Protein AF-A0A0J8GRP6-F1 (afdb_monomer_lite)

InterPro domains:
  IPR014469 Protein of unknown function DUF2271 [PF10029] (25-155)
  IPR014469 Protein of unknown function DUF2271 [PIRSF014995] (8-161)

Foldseek 3Di:
DDDDDDDDDDDDPDDDDFDLFWKKKKKKWFFADDPDPPDFFKWKWKFKAAPVRAGFATQATADPDLVCVVQLVVVCVHPVPDPQDPVVRYDYGDDGDMDMGMDTQAGHVRHHDGWAKMWIKMWIDGDVDDIDIDTDIDTAQDWDWDWDATDHRIGIMIMTIDGPDD

Radius of gyration: 21.48 Å; chains: 1; bounding box: 70×32×69 Å

Sequence (166 aa):
MFYRMAIIFTLILIAPIQSMAATQVNLSVTIPALNVNPYHRPYVAIWLENQDRQYITTIALWADDMEWYKDLRQWWRKAGRTTQSFDAVTGATKKPGSYDVKWIAADSKGNAIPAGSYNLKIEASREEGGREYLKIPIQIAKNGRFSLQGKHELGQIIINTLNQEQ

Structure (mmCIF, N/CA/C/O backbone):
data_AF-A0A0J8GRP6-F1
#
_entry.id   AF-A0A0J8GRP6-F1
#
loop_
_atom_site.group_PDB
_atom_site.id
_atom_site.type_symbol
_atom_site.label_atom_id
_atom_site.label_alt_id
_atom_site.label_comp_id
_atom_site.label_asym_id
_atom_site.label_entity_id
_atom_site.label_seq_id
_atom_site.pdbx_PDB_ins_code
_atom_site.Cartn_x
_atom_site.Cartn_y
_atom_site.Cartn_z
_atom_site.occupancy
_atom_site.B_iso_or_equiv
_atom_site.auth_seq_id
_atom_site.auth_comp_id
_atom_site.auth_asym_id
_atom_site.auth_atom_id
_atom_site.pdbx_PDB_model_num
ATOM 1 N N . MET A 1 1 ? -57.564 12.109 48.370 1.00 43.38 1 MET A N 1
ATOM 2 C CA . MET A 1 1 ? -56.792 12.920 47.405 1.00 43.38 1 MET A CA 1
ATOM 3 C C . MET A 1 1 ? -55.383 12.338 47.372 1.00 43.38 1 MET A C 1
ATOM 5 O O . MET A 1 1 ? -54.586 12.661 48.236 1.00 43.38 1 MET A O 1
ATOM 9 N N . PHE A 1 2 ? -55.126 11.361 46.496 1.00 45.81 2 PHE A N 1
ATOM 10 C CA . PHE A 1 2 ? -53.865 10.603 46.474 1.00 45.81 2 PHE A CA 1
ATOM 11 C C . PHE A 1 2 ? -53.124 10.883 45.165 1.00 45.81 2 PHE A C 1
ATOM 13 O O . PHE A 1 2 ? -53.610 10.537 44.090 1.00 45.81 2 PHE A O 1
ATOM 20 N N . TYR A 1 3 ? -51.968 11.541 45.266 1.00 49.03 3 TYR A N 1
ATOM 21 C CA . TYR A 1 3 ? -51.074 11.811 44.143 1.00 49.03 3 TYR A CA 1
ATOM 22 C C . TYR A 1 3 ? -50.373 10.516 43.715 1.00 49.03 3 TYR A C 1
ATOM 24 O O . TYR A 1 3 ? -49.721 9.855 44.521 1.00 49.03 3 TYR A O 1
ATOM 32 N N . ARG A 1 4 ? -50.504 10.149 42.436 1.00 52.84 4 ARG A N 1
ATOM 33 C CA . ARG A 1 4 ? -49.723 9.073 41.813 1.00 52.84 4 ARG A CA 1
ATOM 34 C C . ARG A 1 4 ? -48.413 9.660 41.297 1.00 52.84 4 ARG A C 1
ATOM 36 O O . ARG A 1 4 ? -48.409 10.408 40.326 1.00 52.84 4 ARG A O 1
ATOM 43 N N . MET A 1 5 ? -47.317 9.332 41.970 1.00 49.34 5 MET A N 1
ATOM 44 C CA . MET A 1 5 ? -45.963 9.723 41.588 1.00 49.34 5 MET A CA 1
ATOM 45 C C . MET A 1 5 ? -45.453 8.734 40.531 1.00 49.34 5 MET A C 1
ATOM 47 O O . MET A 1 5 ? -45.225 7.564 40.830 1.00 49.34 5 MET A O 1
ATOM 51 N N . ALA A 1 6 ? -45.350 9.173 39.276 1.00 52.47 6 ALA A N 1
ATOM 52 C CA . ALA A 1 6 ? -44.790 8.372 38.192 1.00 52.47 6 ALA A CA 1
ATOM 53 C C . ALA A 1 6 ? -43.260 8.498 38.213 1.00 52.47 6 ALA A C 1
ATOM 55 O O . ALA A 1 6 ? -42.714 9.568 37.947 1.00 52.47 6 ALA A O 1
ATOM 56 N N . ILE A 1 7 ? -42.570 7.411 38.558 1.00 58.97 7 ILE A N 1
ATOM 57 C CA . ILE A 1 7 ? -41.109 7.319 38.499 1.00 58.97 7 ILE A CA 1
ATOM 58 C C . ILE A 1 7 ? -40.727 7.001 37.050 1.00 58.97 7 ILE A C 1
ATOM 60 O O . ILE A 1 7 ? -41.015 5.914 36.551 1.00 58.97 7 ILE A O 1
ATOM 64 N N . ILE A 1 8 ? -40.098 7.957 36.366 1.00 61.84 8 ILE A N 1
ATOM 65 C CA . ILE A 1 8 ? -39.524 7.759 35.031 1.00 61.84 8 ILE A CA 1
ATOM 66 C C . ILE A 1 8 ? -38.141 7.129 35.218 1.00 61.84 8 ILE A C 1
ATOM 68 O O . ILE A 1 8 ? -37.219 7.769 35.718 1.00 61.84 8 ILE A O 1
ATOM 72 N N . PHE A 1 9 ? -38.010 5.857 34.844 1.00 57.69 9 PHE A N 1
ATOM 73 C CA . PHE A 1 9 ? -36.734 5.146 34.812 1.00 57.69 9 PHE A CA 1
ATOM 74 C C . PHE A 1 9 ? -36.027 5.471 33.490 1.00 57.69 9 PHE A C 1
ATOM 76 O O . PHE A 1 9 ? -36.338 4.902 32.444 1.00 57.69 9 PHE A O 1
ATOM 83 N N . THR A 1 10 ? -35.097 6.424 33.516 1.00 65.81 10 THR A N 1
ATOM 84 C CA . THR A 1 10 ? -34.259 6.743 32.355 1.00 65.81 10 THR A CA 1
ATOM 85 C C . THR A 1 10 ? -33.197 5.655 32.198 1.00 65.81 10 THR A C 1
ATOM 87 O O . THR A 1 10 ? -32.256 5.570 32.986 1.00 65.81 10 THR A O 1
ATOM 90 N N . LEU A 1 11 ? -33.364 4.793 31.195 1.00 69.56 11 LEU A N 1
ATOM 91 C CA . LEU A 1 11 ? -32.412 3.738 30.855 1.00 69.56 11 LEU A CA 1
ATOM 92 C C . LEU A 1 11 ? -31.175 4.365 30.186 1.00 69.56 11 LEU A C 1
ATOM 94 O O . LEU A 1 11 ? -31.223 4.761 29.022 1.00 69.56 11 LEU A O 1
ATOM 98 N N . ILE A 1 12 ? -30.067 4.479 30.919 1.00 68.56 12 ILE A N 1
ATOM 99 C CA . ILE A 1 12 ? -28.777 4.904 30.363 1.00 68.56 12 ILE A CA 1
ATOM 100 C C . ILE A 1 12 ? -28.151 3.693 29.657 1.00 68.56 12 ILE A C 1
ATOM 102 O O . ILE A 1 12 ? -27.675 2.762 30.305 1.00 68.56 12 ILE A O 1
ATOM 106 N N . LEU A 1 13 ? -28.162 3.694 28.322 1.00 68.75 13 LEU A N 1
ATOM 107 C CA . LEU A 1 13 ? -27.400 2.749 27.502 1.00 68.75 13 LEU A CA 1
ATOM 108 C C . LEU A 1 13 ? -25.906 3.077 27.620 1.00 68.75 13 LEU A C 1
ATOM 110 O O . LEU A 1 13 ? -25.405 3.997 26.977 1.00 68.75 13 LEU A O 1
ATOM 114 N N . ILE A 1 14 ? -25.191 2.320 28.449 1.00 67.38 14 ILE A N 1
ATOM 115 C CA . ILE A 1 14 ? -23.728 2.356 28.503 1.00 67.38 14 ILE A CA 1
ATOM 116 C C . ILE A 1 14 ? -23.221 1.558 27.298 1.00 67.38 14 ILE A C 1
ATOM 118 O O . ILE A 1 14 ? -23.228 0.328 27.309 1.00 67.38 14 ILE A O 1
ATOM 122 N N . ALA A 1 15 ? -22.821 2.251 26.231 1.00 67.56 15 ALA A N 1
ATOM 123 C CA . ALA A 1 15 ? -22.111 1.611 25.130 1.00 67.56 15 ALA A CA 1
ATOM 124 C C . ALA A 1 15 ? -20.713 1.182 25.620 1.00 67.56 15 ALA A C 1
ATOM 126 O O . ALA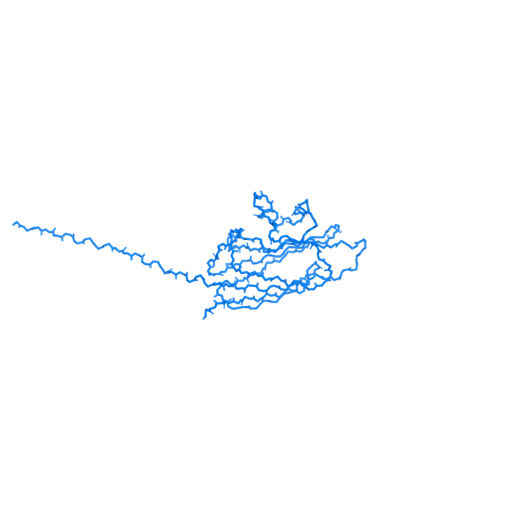 A 1 15 ? -20.038 1.976 26.282 1.00 67.56 15 ALA A O 1
ATOM 127 N N . PRO A 1 16 ? -20.255 -0.048 25.328 1.00 62.19 16 PRO A N 1
ATOM 128 C CA . PRO A 1 16 ? -18.917 -0.478 25.710 1.00 62.19 16 PRO A CA 1
ATOM 129 C C . PRO A 1 16 ? -17.873 0.400 25.010 1.00 62.19 16 PRO A C 1
ATOM 131 O O . PRO A 1 16 ? -17.872 0.524 23.784 1.00 62.19 16 PRO A O 1
ATOM 134 N N . ILE A 1 17 ? -16.979 1.004 25.795 1.00 59.12 17 ILE A N 1
ATOM 135 C CA . ILE A 1 17 ? -15.808 1.720 25.282 1.00 59.12 17 ILE A CA 1
ATOM 136 C C . ILE A 1 17 ? -14.902 0.674 24.633 1.00 59.12 17 ILE A C 1
ATOM 138 O O . ILE A 1 17 ? -14.307 -0.159 25.317 1.00 59.12 17 ILE A O 1
ATOM 142 N N . GLN A 1 18 ? -14.828 0.679 23.304 1.00 58.94 18 GLN A N 1
ATOM 143 C CA . GLN A 1 18 ? -13.886 -0.170 22.585 1.00 58.94 18 GLN A CA 1
ATOM 144 C C . GLN A 1 18 ? -12.476 0.381 22.814 1.00 58.94 18 GLN A C 1
ATOM 146 O O . GLN A 1 18 ? -12.189 1.524 22.461 1.00 58.94 18 GLN A O 1
ATOM 151 N N . SER A 1 19 ? -11.609 -0.422 23.435 1.00 57.50 19 SER A N 1
ATOM 152 C CA . SER A 1 19 ? -10.202 -0.070 23.622 1.00 57.50 19 SER A CA 1
ATOM 153 C C . SER A 1 19 ? -9.549 0.161 22.260 1.00 57.50 19 SER A C 1
ATOM 155 O O . SER A 1 19 ? -9.547 -0.724 21.402 1.00 57.50 19 SER A O 1
ATOM 157 N N . MET A 1 20 ? -9.003 1.357 22.056 1.00 61.56 20 MET A N 1
ATOM 158 C CA . MET A 1 20 ? -8.214 1.688 20.873 1.00 61.56 20 MET A CA 1
ATOM 159 C C . MET A 1 20 ? -6.763 1.278 21.117 1.00 61.56 20 MET A C 1
ATOM 161 O O . MET A 1 20 ? -5.886 2.119 21.301 1.00 61.56 20 MET A O 1
ATOM 165 N N . ALA A 1 21 ? -6.510 -0.029 21.178 1.00 63.34 21 ALA A N 1
ATOM 166 C CA . ALA A 1 21 ? -5.145 -0.532 21.217 1.00 63.34 21 ALA A CA 1
ATOM 167 C C . ALA A 1 21 ? -4.470 -0.265 19.863 1.00 63.34 21 ALA A C 1
ATOM 169 O O . ALA A 1 21 ? -5.005 -0.606 18.800 1.00 63.34 21 ALA A O 1
ATOM 170 N N . ALA A 1 22 ? -3.289 0.354 19.889 1.00 78.69 22 ALA A N 1
ATOM 171 C CA . ALA A 1 22 ? -2.518 0.599 18.681 1.00 78.69 22 ALA A CA 1
ATOM 172 C C . ALA A 1 22 ? -2.067 -0.748 18.098 1.00 78.69 22 ALA A C 1
ATOM 174 O O . ALA A 1 22 ? -1.256 -1.464 18.677 1.00 78.69 22 ALA A O 1
ATOM 175 N N . THR A 1 23 ? -2.599 -1.120 16.937 1.00 87.81 23 THR A N 1
ATOM 176 C CA . THR A 1 23 ? -2.132 -2.316 16.229 1.00 87.81 23 THR A CA 1
ATOM 177 C C . THR A 1 23 ? -1.047 -1.918 15.250 1.00 87.81 23 THR A C 1
ATOM 179 O O . THR A 1 23 ? -1.282 -1.089 14.374 1.00 87.81 23 THR A O 1
ATOM 182 N N . GLN A 1 24 ? 0.126 -2.529 15.359 1.00 94.75 24 GLN A N 1
ATOM 183 C CA . GLN A 1 24 ? 1.163 -2.402 14.345 1.00 94.75 24 GLN A CA 1
ATOM 184 C C . GLN A 1 24 ? 0.992 -3.504 13.302 1.00 94.75 24 GLN A C 1
ATOM 186 O O . GLN A 1 24 ? 0.920 -4.688 13.629 1.00 94.75 24 GLN A O 1
ATOM 191 N N . VAL A 1 25 ? 0.968 -3.123 12.034 1.00 96.38 25 VAL A N 1
ATOM 192 C CA . VAL A 1 25 ? 0.987 -4.033 10.895 1.00 96.38 25 VAL A CA 1
ATOM 193 C C . VAL A 1 25 ? 2.352 -3.926 10.230 1.00 96.38 25 VAL A C 1
ATOM 195 O O . VAL A 1 25 ? 2.747 -2.864 9.751 1.00 96.38 25 VAL A O 1
ATOM 198 N N . ASN A 1 26 ? 3.078 -5.038 10.208 1.00 97.56 26 ASN A N 1
ATOM 199 C CA . ASN A 1 26 ? 4.340 -5.174 9.492 1.00 97.56 26 ASN A CA 1
ATOM 200 C C . ASN A 1 26 ? 4.086 -5.978 8.220 1.00 97.56 26 ASN A C 1
ATOM 202 O O . ASN A 1 26 ? 3.719 -7.152 8.297 1.00 97.56 26 ASN A O 1
ATOM 206 N N . LEU A 1 27 ? 4.283 -5.351 7.069 1.00 97.88 27 LEU A N 1
ATOM 207 C CA . LEU A 1 27 ? 4.134 -5.960 5.760 1.00 97.88 27 LEU A CA 1
ATOM 208 C C . LEU A 1 27 ? 5.516 -6.132 5.142 1.00 97.88 27 LEU A C 1
ATOM 210 O O . LEU A 1 27 ? 6.306 -5.199 5.173 1.00 97.88 27 LEU A O 1
ATOM 214 N N . SER A 1 28 ? 5.780 -7.279 4.534 1.00 98.31 28 SER A N 1
ATOM 215 C CA . SER A 1 28 ? 6.911 -7.483 3.637 1.00 98.31 28 SER A CA 1
ATOM 216 C C . SER A 1 28 ? 6.358 -7.780 2.252 1.00 98.31 28 SER A C 1
ATOM 218 O O . SER A 1 28 ? 5.549 -8.698 2.094 1.00 98.31 28 SER A O 1
ATOM 220 N N . VAL A 1 29 ? 6.741 -6.966 1.273 1.00 98.38 29 VAL A N 1
ATOM 221 C CA . VAL A 1 29 ? 6.271 -7.048 -0.112 1.00 98.38 29 VAL A CA 1
ATOM 222 C C . VAL A 1 29 ? 7.461 -7.343 -1.009 1.00 98.38 29 VAL A C 1
ATOM 224 O O . VAL A 1 29 ? 8.371 -6.522 -1.132 1.00 98.38 29 VAL A O 1
ATOM 227 N N . THR A 1 30 ? 7.456 -8.507 -1.650 1.00 98.50 30 THR A N 1
ATOM 228 C CA . THR A 1 30 ? 8.470 -8.860 -2.643 1.00 98.50 30 THR A CA 1
ATOM 229 C C . THR A 1 30 ? 8.045 -8.413 -4.038 1.00 98.50 30 THR A C 1
ATOM 231 O O . THR A 1 30 ? 6.930 -8.685 -4.477 1.00 98.50 30 THR A O 1
ATOM 234 N N . ILE A 1 31 ? 8.969 -7.790 -4.762 1.00 97.94 31 ILE A N 1
ATOM 235 C CA . ILE A 1 31 ? 8.880 -7.519 -6.197 1.00 97.94 31 ILE A CA 1
ATOM 236 C C . ILE A 1 31 ? 9.811 -8.509 -6.907 1.00 97.94 31 ILE A C 1
ATOM 238 O O . ILE A 1 31 ? 11.020 -8.493 -6.645 1.00 97.94 31 ILE A O 1
ATOM 242 N N . PRO A 1 32 ? 9.287 -9.390 -7.776 1.00 96.62 32 PRO A N 1
ATOM 243 C CA . PRO A 1 32 ? 10.094 -10.393 -8.451 1.00 96.62 32 PRO A CA 1
ATOM 244 C C . PRO A 1 32 ? 10.970 -9.762 -9.537 1.00 96.62 32 PRO A C 1
ATOM 246 O O . PRO A 1 32 ? 10.620 -8.754 -10.156 1.00 96.62 32 PRO A O 1
ATOM 249 N N . ALA A 1 33 ? 12.114 -10.392 -9.799 1.00 95.12 33 ALA A N 1
ATOM 250 C CA . ALA A 1 33 ? 12.875 -10.118 -11.007 1.00 95.12 33 ALA A CA 1
ATOM 251 C C . ALA A 1 33 ? 12.164 -10.783 -12.192 1.00 95.12 33 ALA A C 1
ATOM 253 O O . ALA A 1 33 ? 11.948 -11.994 -12.186 1.00 95.12 33 ALA A O 1
ATOM 254 N N . LEU A 1 34 ? 11.804 -9.988 -13.196 1.00 93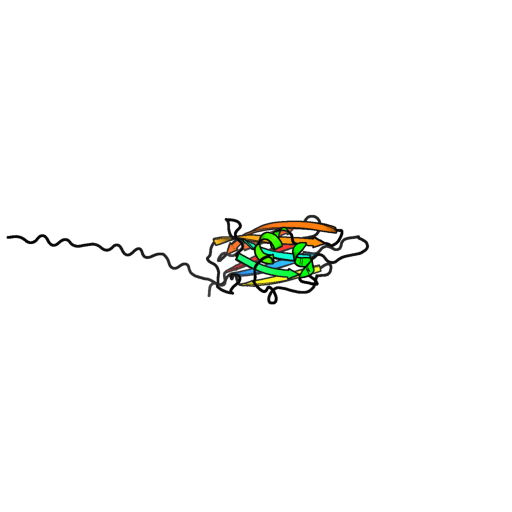.25 34 LEU A N 1
ATOM 255 C CA . LEU A 1 34 ? 11.194 -10.467 -14.434 1.00 93.25 34 LEU A CA 1
ATOM 256 C C . LEU A 1 34 ? 12.202 -10.375 -15.576 1.00 93.25 34 LEU A C 1
ATOM 258 O O . LEU A 1 34 ? 12.937 -9.394 -15.682 1.00 93.25 34 LEU A O 1
ATOM 262 N N . ASN A 1 35 ? 12.209 -11.385 -16.442 1.00 92.25 35 ASN A N 1
ATOM 263 C CA . ASN A 1 35 ? 13.018 -11.381 -17.655 1.00 92.25 35 ASN A CA 1
ATOM 264 C C . ASN A 1 35 ? 12.267 -10.649 -18.778 1.00 92.25 35 ASN A C 1
ATOM 266 O O . ASN A 1 35 ? 11.660 -11.278 -19.643 1.00 92.25 35 ASN A O 1
ATOM 270 N N . VAL A 1 36 ? 12.247 -9.318 -18.701 1.00 89.31 36 VAL A N 1
ATOM 271 C CA . VAL A 1 36 ? 11.591 -8.424 -19.666 1.00 89.31 36 VAL A CA 1
ATOM 272 C C . VAL A 1 36 ? 12.542 -7.299 -20.061 1.00 89.31 36 VAL A C 1
ATOM 274 O O . VAL A 1 36 ? 13.368 -6.868 -19.254 1.00 89.31 36 VAL A O 1
ATOM 277 N N . ASN A 1 37 ? 12.436 -6.831 -21.302 1.00 87.75 37 ASN A N 1
ATOM 278 C CA . ASN A 1 37 ? 13.261 -5.755 -21.837 1.00 87.75 37 ASN A CA 1
ATOM 279 C C . ASN A 1 37 ? 12.404 -4.829 -22.722 1.00 87.75 37 ASN A C 1
ATOM 281 O O . ASN A 1 37 ? 11.825 -5.338 -23.683 1.00 87.75 37 ASN A O 1
ATOM 285 N N . PRO A 1 38 ? 12.351 -3.511 -22.453 1.00 87.06 38 PRO A N 1
ATOM 286 C CA . PRO A 1 38 ? 12.945 -2.814 -21.303 1.00 87.06 38 PRO A CA 1
ATOM 287 C C . PRO A 1 38 ? 12.320 -3.220 -19.956 1.00 87.06 38 PRO A C 1
ATOM 289 O O . PRO A 1 38 ? 11.162 -3.623 -19.874 1.00 87.06 38 PRO A O 1
ATOM 292 N N . TYR A 1 39 ? 13.102 -3.136 -18.873 1.00 90.75 39 TYR A N 1
ATOM 293 C CA . TYR A 1 39 ? 12.599 -3.395 -17.520 1.00 90.75 39 TYR A CA 1
ATOM 294 C C . TYR A 1 39 ? 12.088 -2.102 -16.878 1.00 90.75 39 TYR A C 1
ATOM 296 O O . TYR A 1 39 ? 12.877 -1.289 -16.391 1.00 90.75 39 TYR A O 1
ATOM 304 N N . HIS A 1 40 ? 10.766 -1.957 -16.801 1.00 94.44 40 HIS A N 1
ATOM 305 C CA . HIS A 1 40 ? 10.111 -0.896 -16.031 1.00 94.44 40 HIS A CA 1
ATOM 306 C C . HIS A 1 40 ? 9.862 -1.365 -14.599 1.00 94.44 40 HIS A C 1
ATOM 308 O O . HIS A 1 40 ? 9.459 -2.508 -14.378 1.00 94.44 40 HIS A O 1
ATOM 314 N N . ARG A 1 41 ? 10.110 -0.509 -13.605 1.00 95.88 41 ARG A N 1
ATOM 315 C CA . ARG A 1 41 ? 9.782 -0.829 -12.207 1.00 95.88 41 ARG A CA 1
ATOM 316 C C . ARG A 1 41 ? 8.270 -0.691 -12.018 1.00 95.88 41 ARG A C 1
ATOM 318 O O . ARG A 1 41 ? 7.702 0.268 -12.529 1.00 95.88 41 ARG A O 1
ATOM 325 N N . PRO A 1 42 ? 7.605 -1.618 -11.313 1.00 97.25 42 PRO A N 1
ATOM 326 C CA . PRO A 1 42 ? 6.170 -1.503 -11.121 1.00 97.25 42 PRO A CA 1
ATOM 327 C C . PRO A 1 42 ? 5.849 -0.341 -10.177 1.00 97.25 42 PRO A C 1
ATOM 329 O O . PRO A 1 42 ? 6.543 -0.120 -9.178 1.00 97.25 42 PRO A O 1
ATOM 332 N N . TYR A 1 43 ? 4.751 0.347 -10.462 1.00 97.94 43 TYR A N 1
ATOM 333 C CA . TYR A 1 43 ? 4.058 1.169 -9.484 1.00 97.94 43 TYR A CA 1
ATOM 334 C C . TYR A 1 43 ? 3.316 0.263 -8.514 1.00 97.94 43 TYR A C 1
ATOM 336 O O . TYR A 1 43 ? 2.766 -0.761 -8.928 1.00 97.94 43 TYR A O 1
ATOM 344 N N . VAL A 1 44 ? 3.276 0.632 -7.235 1.00 98.44 44 VAL A N 1
ATOM 345 C CA . VAL A 1 44 ? 2.613 -0.162 -6.195 1.00 98.44 44 VAL A CA 1
ATOM 346 C C . VAL A 1 44 ? 1.780 0.733 -5.288 1.00 98.44 44 VAL A C 1
ATOM 348 O O . VAL A 1 44 ? 2.279 1.731 -4.784 1.00 98.44 44 VAL A O 1
ATOM 351 N N . ALA A 1 45 ? 0.534 0.350 -5.018 1.00 98.44 45 ALA A N 1
ATOM 352 C CA . ALA A 1 45 ? -0.278 0.929 -3.950 1.00 98.44 45 ALA A CA 1
ATOM 353 C C . ALA A 1 45 ? -0.604 -0.130 -2.901 1.00 98.44 45 ALA A C 1
ATOM 355 O O . ALA A 1 45 ? -1.009 -1.246 -3.229 1.00 98.44 45 ALA A O 1
ATOM 356 N N . ILE A 1 46 ? -0.500 0.256 -1.633 1.00 98.56 46 ILE A N 1
ATOM 357 C CA . ILE A 1 46 ? -0.964 -0.518 -0.485 1.00 98.56 46 ILE A CA 1
ATOM 358 C C . ILE A 1 46 ? -1.970 0.340 0.269 1.00 98.56 46 ILE A C 1
ATOM 360 O O . ILE A 1 46 ? -1.647 1.448 0.694 1.00 98.56 46 ILE A O 1
ATOM 364 N N . TRP A 1 47 ? -3.191 -0.152 0.452 1.00 98.44 47 TRP A N 1
ATOM 365 C CA . TRP A 1 47 ? -4.240 0.588 1.154 1.00 98.44 47 TRP A CA 1
ATOM 366 C C . TRP A 1 47 ? -5.157 -0.337 1.940 1.00 98.44 47 TRP A C 1
ATOM 368 O O . TRP A 1 47 ? -5.160 -1.556 1.757 1.00 98.44 47 TRP A O 1
ATOM 378 N N . LEU A 1 48 ? -5.945 0.262 2.824 1.00 98.38 48 LEU A N 1
ATOM 379 C CA . LEU A 1 48 ? -6.917 -0.436 3.646 1.00 98.38 48 LEU A CA 1
ATOM 380 C C . LEU A 1 48 ? -8.343 -0.073 3.228 1.00 98.38 48 LEU A C 1
ATOM 382 O O . LEU A 1 48 ? -8.671 1.097 3.013 1.00 98.38 48 LEU A O 1
ATOM 386 N N . GLU A 1 49 ? -9.202 -1.086 3.171 1.00 98.19 49 GLU A N 1
ATOM 387 C CA . GLU A 1 49 ? -10.651 -0.945 3.058 1.00 98.19 49 GLU A CA 1
ATOM 388 C C . GLU A 1 49 ? -11.352 -1.607 4.252 1.00 98.19 49 GLU A C 1
ATOM 390 O O . GLU A 1 49 ? -10.861 -2.598 4.801 1.00 98.19 49 GLU A O 1
ATOM 395 N N . ASN A 1 50 ? -12.531 -1.114 4.633 1.00 97.19 50 ASN A N 1
ATOM 396 C CA . ASN A 1 50 ? -13.409 -1.837 5.560 1.00 97.19 50 ASN A CA 1
ATOM 397 C C . ASN A 1 50 ? -14.128 -3.016 4.860 1.00 97.19 50 ASN A C 1
ATOM 399 O O . ASN A 1 50 ? -13.865 -3.336 3.692 1.00 97.19 50 ASN A O 1
ATOM 403 N N . GLN A 1 51 ? -15.024 -3.706 5.575 1.00 96.69 51 GLN A N 1
ATOM 404 C CA . GLN A 1 51 ? -15.804 -4.813 4.999 1.00 96.69 51 GLN A CA 1
ATOM 405 C C . GLN A 1 51 ? -16.758 -4.358 3.883 1.00 96.69 51 GLN A C 1
ATOM 407 O O . GLN A 1 51 ? -16.948 -5.095 2.915 1.00 96.69 51 GLN A O 1
ATOM 412 N N . ASP A 1 52 ? -17.230 -3.112 3.935 1.00 96.38 52 ASP A N 1
ATOM 413 C CA . ASP A 1 52 ? -18.098 -2.497 2.922 1.00 96.38 52 ASP A CA 1
ATOM 414 C C . ASP A 1 52 ? -17.329 -1.969 1.699 1.00 96.38 52 ASP A C 1
ATOM 416 O O . ASP A 1 52 ? -17.885 -1.291 0.831 1.00 96.38 52 ASP A O 1
ATOM 420 N N . ARG A 1 53 ? -16.030 -2.291 1.595 1.00 95.94 53 ARG A N 1
ATOM 421 C CA . ARG A 1 53 ? -15.123 -1.847 0.522 1.00 95.94 53 ARG A CA 1
ATOM 422 C C . ARG A 1 53 ? -14.941 -0.328 0.485 1.00 95.94 53 ARG A C 1
ATOM 424 O O . ARG A 1 53 ? -14.570 0.219 -0.559 1.00 95.94 53 ARG A O 1
ATOM 431 N N . GLN A 1 54 ? -15.223 0.373 1.575 1.00 96.25 54 GLN A N 1
ATOM 432 C CA . GLN A 1 54 ? -14.947 1.799 1.697 1.00 96.25 54 GLN A CA 1
ATOM 433 C C . GLN A 1 54 ? -13.469 1.993 2.025 1.00 96.25 54 GLN A C 1
ATOM 435 O O . GLN A 1 54 ? -12.894 1.241 2.810 1.00 96.25 54 GLN A O 1
ATOM 440 N N . TYR A 1 55 ? -12.861 2.989 1.387 1.00 97.38 55 TYR A N 1
ATOM 441 C CA . TYR A 1 55 ? -11.472 3.366 1.617 1.00 97.38 55 TYR A CA 1
ATOM 442 C C . TYR A 1 55 ? -11.286 3.912 3.038 1.00 97.38 55 TYR A C 1
ATOM 444 O O . TYR A 1 55 ? -12.097 4.717 3.489 1.00 97.38 55 TYR A O 1
ATOM 452 N N . ILE A 1 56 ? -10.215 3.483 3.712 1.00 96.94 56 ILE A N 1
ATOM 453 C CA . ILE A 1 56 ? -9.845 3.951 5.055 1.00 96.94 56 ILE A CA 1
ATOM 454 C C . ILE A 1 56 ? -8.568 4.788 5.011 1.00 96.94 56 ILE A C 1
ATOM 456 O O . ILE A 1 56 ? -8.545 5.911 5.505 1.00 96.94 56 ILE A O 1
ATOM 460 N N . THR A 1 57 ? -7.496 4.239 4.437 1.00 97.56 57 THR A N 1
ATOM 461 C CA . THR A 1 57 ? -6.204 4.925 4.333 1.00 97.56 57 THR A CA 1
ATOM 462 C C . THR A 1 57 ? -5.324 4.291 3.262 1.00 97.56 57 THR A C 1
ATOM 464 O O . THR A 1 57 ? -5.458 3.099 2.971 1.00 97.56 57 THR A O 1
ATOM 467 N N . THR A 1 58 ? -4.402 5.073 2.708 1.00 98.06 58 THR A N 1
ATOM 468 C CA . THR A 1 58 ? -3.297 4.594 1.873 1.00 98.06 58 THR A CA 1
ATOM 469 C C . THR A 1 58 ? -2.084 4.450 2.774 1.00 98.06 58 THR A C 1
ATOM 471 O O . THR A 1 58 ? -1.719 5.388 3.470 1.00 98.06 58 THR A O 1
ATOM 474 N N . ILE A 1 59 ? -1.490 3.263 2.781 1.00 97.88 59 ILE A N 1
ATOM 475 C CA . ILE A 1 59 ? -0.391 2.889 3.675 1.00 97.88 59 ILE A CA 1
ATOM 476 C C . ILE A 1 59 ? 0.959 3.152 3.005 1.00 97.88 59 ILE A C 1
ATOM 478 O O . ILE A 1 59 ? 1.892 3.618 3.649 1.00 97.88 59 ILE A O 1
ATOM 482 N N . ALA A 1 60 ? 1.064 2.835 1.716 1.00 98.00 60 ALA A N 1
ATOM 483 C CA . ALA A 1 60 ? 2.250 3.096 0.916 1.00 98.00 60 ALA A CA 1
ATOM 484 C C . ALA A 1 60 ? 1.859 3.292 -0.547 1.00 98.00 60 ALA A C 1
ATOM 486 O O . ALA A 1 60 ? 0.957 2.616 -1.051 1.00 98.00 60 ALA A O 1
ATOM 487 N N . LEU A 1 61 ? 2.573 4.182 -1.226 1.00 97.31 61 LEU A N 1
ATOM 488 C CA . LEU A 1 61 ? 2.427 4.440 -2.649 1.00 97.31 61 LEU A CA 1
ATOM 489 C C . LEU A 1 61 ? 3.820 4.551 -3.276 1.00 97.31 61 LEU A C 1
ATOM 491 O O . LEU A 1 61 ? 4.577 5.465 -2.975 1.00 97.31 61 LEU A O 1
ATOM 495 N N . TRP A 1 62 ? 4.202 3.597 -4.115 1.00 97.88 62 TRP A N 1
ATOM 496 C CA . TRP A 1 62 ? 5.480 3.609 -4.821 1.00 97.88 62 TRP A CA 1
ATOM 497 C C . TRP A 1 62 ? 5.239 3.943 -6.283 1.00 97.88 62 TRP A C 1
ATOM 499 O O . TRP A 1 62 ? 4.776 3.091 -7.036 1.00 97.88 62 TRP A O 1
ATOM 509 N N . ALA A 1 63 ? 5.540 5.172 -6.679 1.00 94.00 63 ALA A N 1
ATOM 510 C CA . ALA A 1 63 ? 5.495 5.604 -8.069 1.00 94.00 63 ALA A CA 1
ATOM 511 C C . ALA A 1 63 ? 6.501 6.738 -8.284 1.00 94.00 63 ALA A C 1
ATOM 513 O O . ALA A 1 63 ? 6.921 7.383 -7.324 1.00 94.00 63 ALA A O 1
ATOM 514 N N . ASP A 1 64 ? 6.894 6.967 -9.533 1.00 86.12 64 ASP A N 1
ATOM 515 C CA . ASP A 1 64 ? 7.907 7.979 -9.846 1.00 86.12 64 ASP A CA 1
ATOM 516 C C . ASP A 1 64 ? 7.325 9.401 -9.873 1.00 86.12 64 ASP A C 1
ATOM 518 O O . ASP A 1 64 ? 8.003 10.342 -9.474 1.00 86.12 64 ASP A O 1
ATOM 522 N N . ASP A 1 65 ? 6.059 9.547 -10.273 1.00 87.31 65 ASP A N 1
ATOM 523 C CA . ASP A 1 65 ? 5.329 10.819 -10.313 1.00 87.31 65 ASP A CA 1
ATOM 524 C C . ASP A 1 65 ? 3.826 10.581 -10.057 1.00 87.31 65 ASP A C 1
ATOM 526 O O . ASP A 1 65 ? 3.307 9.479 -10.273 1.00 87.31 65 ASP A O 1
ATOM 530 N N . MET A 1 66 ? 3.120 11.623 -9.613 1.00 87.19 66 MET A N 1
ATOM 531 C CA . MET A 1 66 ? 1.665 11.654 -9.471 1.00 87.19 66 MET A CA 1
ATOM 532 C C . MET A 1 66 ? 0.930 11.370 -10.782 1.00 87.19 66 MET A C 1
ATOM 534 O O . MET A 1 66 ? -0.178 10.833 -10.744 1.00 87.19 66 MET A O 1
ATOM 538 N N . GLU A 1 67 ? 1.509 11.689 -11.944 1.00 89.19 67 GLU A N 1
ATOM 539 C CA . GLU A 1 67 ? 0.879 11.372 -13.232 1.00 89.19 67 GLU A CA 1
ATOM 540 C C . GLU A 1 67 ? 0.560 9.869 -13.375 1.00 89.19 67 GLU A C 1
ATOM 542 O O . GLU A 1 67 ? -0.468 9.491 -13.953 1.00 89.19 67 GLU A O 1
ATOM 547 N N . TRP A 1 68 ? 1.402 9.012 -12.800 1.00 91.31 68 TRP A N 1
ATOM 548 C CA . TRP A 1 68 ? 1.324 7.557 -12.927 1.00 91.31 68 TRP A CA 1
ATOM 549 C C . TRP A 1 68 ? 0.352 6.899 -11.955 1.00 91.31 68 TRP A C 1
ATOM 551 O O . TRP A 1 68 ? -0.025 5.738 -12.109 1.00 91.31 68 TRP A O 1
ATOM 561 N N . TYR A 1 69 ? -0.143 7.648 -10.975 1.00 93.25 69 TYR A N 1
ATOM 562 C CA . TYR A 1 69 ? -1.114 7.166 -9.997 1.00 93.25 69 TYR A CA 1
ATOM 563 C C . TYR A 1 69 ? -2.392 6.612 -10.645 1.00 93.25 69 TYR A C 1
ATOM 565 O O . TYR A 1 69 ? -3.008 5.681 -10.122 1.00 93.25 69 TYR A O 1
ATOM 573 N N . LYS A 1 70 ? -2.774 7.146 -11.812 1.00 93.38 70 LYS A N 1
ATOM 574 C CA . LYS A 1 70 ? -3.929 6.692 -12.603 1.00 93.38 70 LYS A CA 1
ATOM 575 C C . LYS A 1 70 ? -3.805 5.243 -13.096 1.00 93.38 70 LYS A C 1
ATOM 577 O O . LYS A 1 70 ? -4.830 4.606 -13.365 1.00 93.38 70 LYS A O 1
ATOM 582 N N . ASP A 1 71 ? -2.584 4.717 -13.183 1.0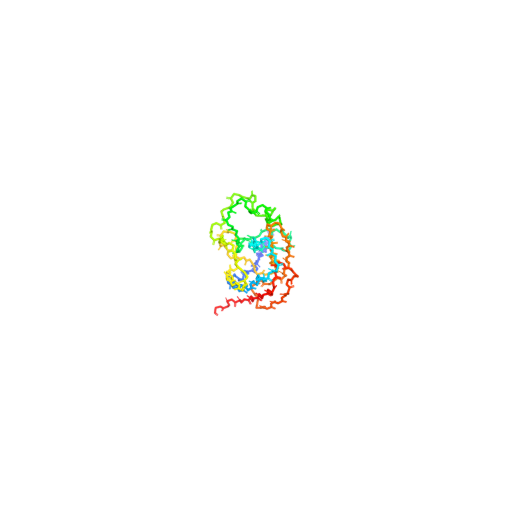0 95.25 71 ASP A N 1
ATOM 583 C CA . ASP A 1 71 ? -2.318 3.360 -13.662 1.00 95.25 71 ASP A CA 1
ATOM 584 C C . ASP A 1 71 ? -2.574 2.301 -12.586 1.00 95.25 71 ASP A C 1
ATOM 586 O O . ASP A 1 71 ? -2.925 1.162 -12.912 1.00 95.25 71 ASP A O 1
ATOM 590 N N . LEU A 1 72 ? -2.546 2.700 -11.310 1.00 96.94 72 LEU A N 1
ATOM 591 C CA . LEU A 1 72 ? -3.049 1.928 -10.170 1.00 96.94 72 LEU A CA 1
ATOM 592 C C . LEU A 1 72 ? -4.575 2.064 -10.103 1.00 96.94 72 LEU A C 1
ATOM 594 O O . LEU A 1 72 ? -5.141 2.717 -9.228 1.00 96.94 72 LEU A O 1
ATOM 598 N N . ARG A 1 73 ? -5.259 1.513 -11.109 1.00 96.12 73 ARG A N 1
ATOM 599 C CA . ARG A 1 73 ? -6.677 1.780 -11.399 1.00 96.12 73 ARG A CA 1
ATOM 600 C C . ARG A 1 73 ? -7.617 1.493 -10.229 1.00 96.12 73 ARG A C 1
ATOM 602 O O . ARG A 1 73 ? -8.600 2.225 -10.071 1.00 96.12 73 ARG A O 1
ATOM 609 N N . GLN A 1 74 ? -7.393 0.423 -9.461 1.00 97.19 74 GLN A N 1
ATOM 610 C CA . GLN A 1 74 ? -8.281 0.093 -8.339 1.00 97.19 74 GLN A CA 1
ATOM 611 C C . GLN A 1 74 ? -8.115 1.112 -7.217 1.00 97.19 74 GLN A C 1
ATOM 613 O O . GLN A 1 74 ? -9.112 1.663 -6.743 1.00 97.19 74 GLN A O 1
ATOM 618 N N . TRP A 1 75 ? -6.872 1.412 -6.851 1.00 97.81 75 TRP A N 1
ATOM 619 C CA . TRP A 1 75 ? -6.551 2.428 -5.859 1.00 97.81 75 TRP A CA 1
ATOM 620 C C . TRP A 1 75 ? -6.993 3.835 -6.298 1.00 97.81 75 TRP A C 1
ATOM 622 O O . TRP A 1 75 ? -7.648 4.546 -5.532 1.00 97.81 75 TRP A O 1
ATOM 632 N N . TRP A 1 76 ? -6.758 4.218 -7.557 1.00 96.44 76 TRP A N 1
ATOM 633 C CA . TRP A 1 76 ? -7.118 5.530 -8.107 1.00 96.44 76 TRP A CA 1
ATOM 634 C C . TRP A 1 76 ? -8.613 5.830 -7.968 1.00 96.44 76 TRP A C 1
ATOM 636 O O . TRP A 1 76 ? -9.017 6.936 -7.611 1.00 96.44 76 TRP A O 1
ATOM 646 N N . ARG A 1 77 ? -9.465 4.823 -8.200 1.00 95.31 77 ARG A N 1
ATOM 647 C CA . ARG A 1 77 ? -10.922 4.944 -8.024 1.00 95.31 77 ARG A CA 1
ATOM 648 C C . ARG A 1 77 ? -11.344 5.128 -6.566 1.00 95.31 77 ARG A C 1
ATOM 650 O O . ARG A 1 77 ? -12.458 5.594 -6.339 1.00 95.31 77 ARG A O 1
ATOM 657 N N . LYS A 1 78 ? -10.515 4.707 -5.610 1.00 95.19 78 LYS A N 1
ATOM 658 C CA . LYS A 1 78 ? -10.806 4.729 -4.172 1.00 95.19 78 LYS A CA 1
ATOM 659 C C . LYS A 1 78 ? -10.273 5.978 -3.481 1.00 95.19 78 LYS A C 1
ATOM 661 O O . LYS A 1 78 ? -11.003 6.558 -2.688 1.00 95.19 78 LYS A O 1
ATOM 666 N N . ALA A 1 79 ? -9.045 6.378 -3.794 1.00 94.12 79 ALA A N 1
ATOM 667 C CA . ALA A 1 79 ? -8.329 7.425 -3.067 1.00 94.12 79 ALA A CA 1
ATOM 668 C C . ALA A 1 79 ? -7.740 8.507 -3.983 1.00 94.12 79 ALA A C 1
ATOM 670 O O . ALA A 1 79 ? -7.805 9.690 -3.656 1.00 94.12 79 ALA A O 1
ATOM 671 N N . GLY A 1 80 ? -7.225 8.126 -5.156 1.00 88.12 80 GLY A N 1
ATOM 672 C CA . GLY A 1 80 ? -6.452 9.029 -6.019 1.00 88.12 80 GLY A CA 1
ATOM 673 C C . GLY A 1 80 ? -7.219 10.219 -6.615 1.00 88.12 80 GLY A C 1
ATOM 674 O O . GLY A 1 80 ? -6.609 11.190 -7.036 1.00 88.12 80 GLY A O 1
ATOM 675 N N . ARG A 1 81 ? -8.559 10.187 -6.618 1.00 86.12 81 ARG A N 1
ATOM 676 C CA . ARG A 1 81 ? -9.412 11.307 -7.077 1.00 86.12 81 ARG A CA 1
ATOM 677 C C . ARG A 1 81 ? -9.759 12.325 -5.987 1.00 86.12 81 ARG A C 1
ATOM 679 O O . ARG A 1 81 ? -10.502 13.265 -6.255 1.00 86.12 81 ARG A O 1
ATOM 686 N N . THR A 1 82 ? -9.336 12.088 -4.750 1.00 84.44 82 THR A N 1
ATOM 687 C CA . THR A 1 82 ? -9.655 12.968 -3.618 1.00 84.44 82 THR A CA 1
ATOM 688 C C . THR A 1 82 ? -8.690 14.155 -3.559 1.00 84.44 82 THR A C 1
ATOM 690 O O . THR A 1 82 ? -7.640 14.137 -4.189 1.00 84.44 82 THR A O 1
ATOM 693 N N . THR A 1 83 ? -9.021 15.189 -2.781 1.00 79.88 83 THR A N 1
ATOM 694 C CA . THR A 1 83 ? -8.116 16.327 -2.518 1.00 79.88 83 THR A CA 1
ATOM 695 C C .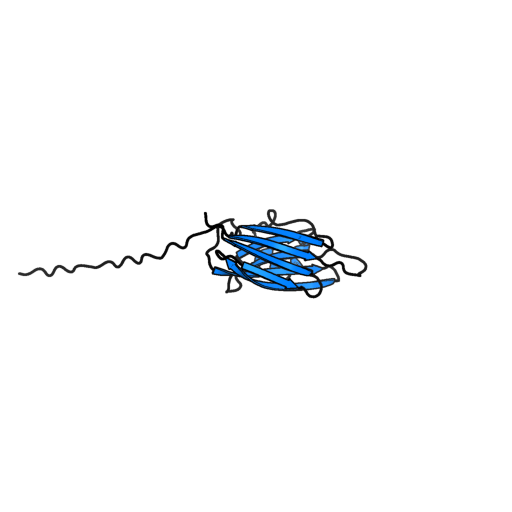 THR A 1 83 ? -7.068 16.017 -1.443 1.00 79.88 83 THR A C 1
ATOM 697 O O . THR A 1 83 ? -6.373 16.919 -0.980 1.00 79.88 83 THR A O 1
ATOM 700 N N . GLN A 1 84 ? -6.994 14.767 -0.979 1.00 85.88 84 GLN A N 1
ATOM 701 C CA . GLN A 1 84 ? -6.043 14.339 0.035 1.00 85.88 84 GLN A CA 1
ATOM 702 C C . GLN A 1 84 ? -4.618 14.309 -0.546 1.00 85.88 84 GLN A C 1
ATOM 704 O O . GLN A 1 84 ? -4.406 13.765 -1.627 1.00 85.88 84 GLN A O 1
ATOM 709 N N . SER A 1 85 ? -3.637 14.832 0.201 1.00 87.06 85 SER A N 1
ATOM 710 C CA . SER A 1 85 ? -2.214 14.619 -0.103 1.00 87.06 85 SER A CA 1
ATOM 711 C C . SER A 1 85 ? -1.754 13.228 0.353 1.00 87.06 85 SER A C 1
ATOM 713 O O . SER A 1 85 ? -2.155 12.738 1.414 1.00 87.06 85 SER A O 1
ATOM 715 N N . PHE A 1 86 ? -0.884 12.615 -0.452 1.00 91.12 86 PHE A N 1
ATOM 716 C CA . PHE A 1 86 ? -0.246 11.326 -0.179 1.00 91.12 86 PHE A CA 1
ATOM 717 C C . PHE A 1 86 ? 1.259 11.452 0.099 1.00 91.12 86 PHE A C 1
ATOM 719 O O . PHE A 1 86 ? 1.936 10.435 0.218 1.00 91.12 86 PHE A O 1
ATOM 726 N N . ASP A 1 87 ? 1.788 12.668 0.266 1.00 88.12 87 ASP A N 1
ATOM 727 C CA . ASP A 1 87 ? 3.237 12.920 0.361 1.00 88.12 87 ASP A CA 1
ATOM 728 C C . ASP A 1 87 ? 3.912 12.134 1.495 1.00 88.12 87 ASP A C 1
ATOM 730 O O . ASP A 1 87 ? 5.052 11.700 1.366 1.00 88.12 87 ASP A O 1
ATOM 734 N N . ALA A 1 88 ? 3.188 11.886 2.591 1.00 89.25 88 ALA A N 1
ATOM 735 C CA . ALA A 1 88 ? 3.687 11.126 3.738 1.00 89.25 88 ALA A CA 1
ATOM 736 C C . ALA A 1 88 ? 3.856 9.616 3.472 1.00 89.25 88 ALA A C 1
ATOM 738 O O . ALA A 1 88 ? 4.548 8.939 4.231 1.00 89.25 88 ALA A O 1
ATOM 739 N N . VAL A 1 89 ? 3.204 9.077 2.438 1.00 91.62 89 VAL A N 1
ATOM 740 C CA . VAL A 1 89 ? 3.188 7.636 2.119 1.00 91.62 89 VAL A CA 1
ATOM 741 C C . VAL A 1 89 ? 3.734 7.325 0.725 1.00 91.62 89 VAL A C 1
ATOM 743 O O . VAL A 1 89 ? 3.909 6.152 0.383 1.00 91.62 89 VAL A O 1
ATOM 746 N N . THR A 1 90 ? 4.019 8.360 -0.066 1.00 93.06 90 THR A N 1
ATOM 747 C CA . THR A 1 90 ? 4.618 8.248 -1.394 1.00 93.06 90 THR A CA 1
ATOM 748 C C . THR A 1 90 ? 6.128 8.014 -1.316 1.00 93.06 90 THR A C 1
ATOM 750 O O . THR A 1 90 ? 6.833 8.574 -0.479 1.00 93.06 90 THR A O 1
ATOM 753 N N . GLY A 1 91 ? 6.661 7.207 -2.230 1.00 92.62 91 GLY A N 1
ATOM 754 C CA . GLY A 1 91 ? 8.095 7.073 -2.461 1.00 92.62 91 GLY A CA 1
ATOM 755 C C . GLY A 1 91 ? 8.417 6.555 -3.862 1.00 92.62 91 GLY A C 1
ATOM 756 O O . GLY A 1 91 ? 7.530 6.138 -4.598 1.00 92.62 91 GLY A O 1
ATOM 757 N N . ALA A 1 92 ? 9.703 6.544 -4.216 1.00 93.19 92 ALA A N 1
ATOM 758 C CA . ALA A 1 92 ? 10.160 6.089 -5.530 1.00 93.19 92 ALA A CA 1
ATOM 759 C C . ALA A 1 92 ? 9.825 4.613 -5.808 1.00 93.19 92 ALA A C 1
ATOM 761 O O . ALA A 1 92 ? 9.809 3.782 -4.884 1.00 93.19 92 ALA A O 1
ATOM 762 N N . THR A 1 93 ? 9.662 4.278 -7.093 1.00 95.00 93 THR A N 1
A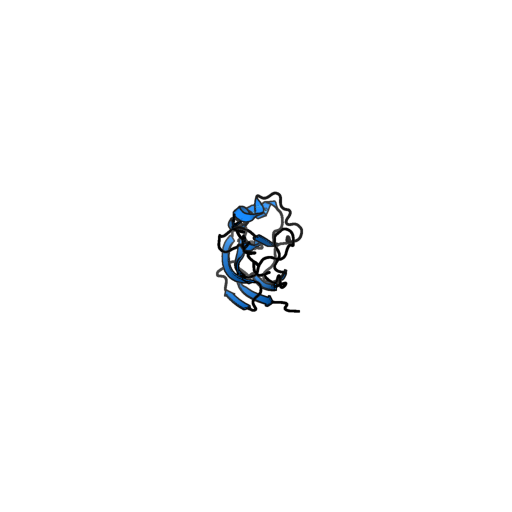TOM 763 C CA . THR A 1 93 ? 9.506 2.893 -7.550 1.00 95.00 93 THR A CA 1
ATOM 764 C C . THR A 1 93 ? 10.659 2.002 -7.093 1.00 95.00 93 THR A C 1
ATOM 766 O O . THR A 1 93 ? 11.828 2.398 -6.985 1.00 95.00 93 THR A O 1
ATOM 769 N N . LYS A 1 94 ? 10.327 0.743 -6.816 1.00 96.81 94 LYS A N 1
ATOM 770 C CA . LYS A 1 94 ? 11.243 -0.224 -6.218 1.00 96.81 94 LYS A CA 1
ATOM 771 C C . LYS A 1 94 ? 11.803 -1.187 -7.270 1.00 96.81 94 LYS A C 1
ATOM 773 O O . LYS A 1 94 ? 11.126 -1.571 -8.221 1.00 96.81 94 LYS A O 1
ATOM 778 N N . LYS A 1 95 ? 13.080 -1.546 -7.121 1.00 96.38 95 LYS A N 1
ATOM 779 C CA . LYS A 1 95 ? 13.741 -2.584 -7.933 1.00 96.38 95 LYS A CA 1
ATOM 780 C C . LYS A 1 95 ? 13.226 -3.976 -7.513 1.00 96.38 95 LYS A C 1
ATOM 782 O O . LYS A 1 95 ? 12.486 -4.073 -6.539 1.00 96.38 95 LYS A O 1
ATOM 787 N N . PRO A 1 96 ? 13.598 -5.063 -8.210 1.00 97.56 96 PRO A N 1
ATOM 788 C CA . PRO A 1 96 ? 13.421 -6.403 -7.657 1.00 97.56 96 PRO A CA 1
ATOM 789 C C . PRO A 1 96 ? 14.032 -6.523 -6.255 1.00 97.56 96 PRO A C 1
ATOM 791 O O . PRO A 1 96 ? 15.157 -6.071 -6.031 1.00 97.56 96 PRO A O 1
ATOM 794 N N . GLY A 1 97 ? 13.294 -7.122 -5.322 1.00 97.94 97 GLY A N 1
ATOM 795 C CA . GLY A 1 97 ? 13.693 -7.243 -3.918 1.00 97.94 97 GLY A CA 1
ATOM 796 C C . GLY A 1 97 ? 12.503 -7.337 -2.963 1.00 97.94 97 GLY A C 1
ATOM 797 O O . GLY A 1 97 ? 11.353 -7.272 -3.391 1.00 97.94 97 GLY A O 1
ATOM 798 N N . SER A 1 98 ? 12.785 -7.484 -1.667 1.00 98.19 98 SER A N 1
ATOM 799 C CA . SER A 1 98 ? 11.775 -7.473 -0.599 1.00 98.19 98 SER A CA 1
ATOM 800 C C . SER A 1 98 ? 11.820 -6.158 0.169 1.00 98.19 98 SER A C 1
ATOM 802 O O . SER A 1 98 ? 12.898 -5.682 0.526 1.00 98.19 98 SER A O 1
ATOM 804 N N . TYR A 1 99 ? 10.647 -5.581 0.415 1.00 98.31 99 TYR A N 1
ATOM 805 C CA . TYR A 1 99 ? 10.493 -4.261 1.016 1.00 98.31 99 TYR A CA 1
ATOM 806 C C . TYR A 1 99 ? 9.541 -4.321 2.202 1.00 98.31 99 TYR A C 1
ATOM 808 O O . TYR A 1 99 ? 8.390 -4.737 2.056 1.00 98.31 99 TYR A O 1
ATOM 816 N N . ASP A 1 100 ? 10.016 -3.865 3.360 1.00 97.88 100 ASP A N 1
ATOM 817 C CA . ASP A 1 100 ? 9.214 -3.825 4.576 1.00 97.88 100 ASP A CA 1
ATOM 818 C C . ASP A 1 100 ? 8.481 -2.487 4.716 1.00 97.88 100 ASP A C 1
ATOM 820 O O . ASP A 1 100 ? 9.067 -1.410 4.594 1.00 97.88 100 ASP A O 1
ATOM 824 N N . VAL A 1 101 ? 7.189 -2.566 5.016 1.00 97.44 101 VAL A N 1
ATOM 825 C CA . VAL A 1 101 ? 6.310 -1.437 5.313 1.00 97.44 101 VAL A CA 1
ATOM 826 C C . VAL A 1 101 ? 5.752 -1.635 6.713 1.00 97.44 101 VAL A C 1
ATOM 828 O O . VAL A 1 101 ? 5.125 -2.653 7.009 1.00 97.44 101 VAL A O 1
ATOM 831 N N . LYS A 1 102 ? 5.981 -0.657 7.587 1.00 96.88 102 LYS A N 1
ATOM 832 C CA . LYS A 1 102 ? 5.427 -0.638 8.942 1.00 96.88 102 LYS A CA 1
ATOM 833 C C . LYS A 1 102 ? 4.319 0.397 8.998 1.00 96.88 102 LYS A C 1
ATOM 835 O O . LYS A 1 102 ? 4.525 1.538 8.598 1.00 96.88 102 LYS A O 1
ATOM 840 N N . TRP A 1 103 ? 3.168 0.001 9.514 1.00 96.25 103 TRP A N 1
ATOM 841 C CA . TRP A 1 103 ? 2.005 0.867 9.635 1.00 96.25 103 TRP A CA 1
ATOM 842 C C . TRP A 1 103 ? 1.369 0.692 11.008 1.00 96.25 103 TRP A C 1
ATOM 844 O O . TRP A 1 103 ? 1.130 -0.430 11.446 1.00 96.25 103 TRP A O 1
ATOM 854 N N . ILE A 1 104 ? 1.099 1.799 11.692 1.00 95.44 104 ILE A N 1
ATOM 855 C CA . ILE A 1 104 ? 0.262 1.807 12.893 1.00 95.44 104 ILE A CA 1
ATOM 856 C C . ILE A 1 104 ? -1.176 2.019 12.434 1.00 95.44 104 ILE A C 1
ATOM 858 O O . ILE A 1 104 ? -1.427 2.937 11.659 1.00 95.44 104 ILE A O 1
ATOM 862 N N . ALA A 1 105 ? -2.093 1.161 12.883 1.00 94.44 105 ALA A N 1
ATOM 863 C CA . ALA A 1 105 ? -3.467 1.078 12.403 1.00 94.44 105 ALA A CA 1
ATOM 864 C C . ALA A 1 105 ? -4.255 2.379 12.629 1.00 94.44 105 ALA A C 1
ATOM 866 O O . ALA A 1 105 ? -4.928 2.555 13.646 1.00 94.44 105 ALA A O 1
ATOM 867 N N . ALA A 1 106 ? -4.163 3.278 11.653 1.00 94.44 106 ALA A N 1
ATOM 868 C CA . ALA A 1 106 ? -4.736 4.610 11.678 1.00 94.44 106 ALA A CA 1
ATOM 869 C C . ALA A 1 106 ? -5.359 4.980 10.325 1.00 94.44 106 ALA A C 1
ATOM 871 O O . ALA A 1 106 ? -4.928 4.505 9.273 1.00 94.44 106 ALA A O 1
ATOM 872 N N . ASP A 1 107 ? -6.389 5.816 10.358 1.00 94.88 107 ASP A N 1
ATOM 873 C CA . ASP A 1 107 ? -7.071 6.333 9.182 1.00 94.88 107 ASP A CA 1
ATOM 874 C C . ASP A 1 107 ? -6.201 7.346 8.421 1.00 94.88 107 ASP A C 1
ATOM 876 O O . ASP A 1 107 ? -5.061 7.655 8.776 1.00 94.88 107 ASP A O 1
ATOM 880 N N . SER A 1 108 ? -6.754 7.881 7.338 1.00 92.81 108 SER A N 1
ATOM 881 C CA . SER A 1 108 ? -6.083 8.848 6.474 1.00 92.81 108 SER A CA 1
ATOM 882 C C . SER A 1 108 ? -5.748 10.189 7.155 1.00 92.81 108 SER A C 1
ATOM 884 O O . SER A 1 108 ? -5.017 10.995 6.582 1.00 92.81 108 SER A O 1
ATOM 886 N N . LYS A 1 109 ? -6.291 10.440 8.353 1.00 91.94 109 LYS A N 1
ATOM 887 C CA . LYS A 1 109 ? -6.057 11.625 9.190 1.00 91.94 109 LYS A CA 1
ATOM 888 C C . LYS A 1 109 ? -5.144 11.317 10.384 1.00 91.94 109 LYS A C 1
ATOM 890 O O . LYS A 1 109 ? -4.885 12.211 11.183 1.00 91.94 109 LYS A O 1
ATOM 895 N N . GLY A 1 110 ? -4.664 10.079 10.511 1.00 91.06 110 GLY A N 1
ATOM 896 C CA . GLY A 1 110 ? -3.818 9.634 11.616 1.00 91.06 110 GLY A CA 1
ATOM 897 C C . GLY A 1 110 ? -4.580 9.248 12.886 1.00 91.06 110 GLY A C 1
ATOM 898 O O . GLY A 1 110 ? -3.943 8.974 13.900 1.00 91.06 110 GLY A O 1
ATOM 899 N N . ASN A 1 111 ? -5.915 9.185 12.858 1.00 92.81 111 ASN A N 1
ATOM 900 C CA . ASN A 1 111 ? -6.680 8.687 14.001 1.00 92.81 111 ASN A CA 1
ATOM 901 C C . ASN A 1 111 ? -6.607 7.166 14.030 1.00 92.81 111 ASN A C 1
ATOM 903 O O . ASN A 1 111 ? -6.760 6.531 12.989 1.00 92.81 111 ASN A O 1
ATOM 907 N N . ALA A 1 112 ? -6.442 6.564 15.206 1.00 92.50 112 ALA A N 1
ATOM 908 C CA . ALA A 1 112 ? -6.548 5.114 15.333 1.00 92.50 112 ALA A CA 1
ATOM 909 C C . ALA A 1 112 ? -7.895 4.614 14.768 1.00 92.50 112 ALA A C 1
ATOM 911 O O . ALA A 1 112 ? -8.909 5.311 14.834 1.00 92.50 112 ALA A O 1
ATOM 912 N N . ILE A 1 113 ? -7.913 3.411 14.194 1.00 93.12 113 ILE A N 1
ATOM 913 C CA . ILE A 1 113 ? -9.146 2.801 13.671 1.00 93.12 113 ILE A CA 1
ATOM 914 C C . ILE A 1 113 ? -9.713 1.769 14.654 1.00 93.12 113 ILE A C 1
ATOM 916 O O . ILE A 1 113 ? -8.944 1.160 15.402 1.00 93.12 113 ILE A O 1
ATOM 920 N N . PRO A 1 114 ? -11.039 1.534 14.664 1.00 92.06 114 PRO A N 1
ATOM 921 C CA . PRO A 1 114 ? -11.645 0.543 15.546 1.00 92.06 114 PRO A CA 1
ATOM 922 C C . PRO A 1 114 ? -11.106 -0.871 15.312 1.00 92.06 114 PRO A C 1
ATOM 924 O O . PRO A 1 114 ? -10.796 -1.256 14.178 1.00 92.06 114 PRO A O 1
ATOM 927 N N . ALA A 1 115 ? -11.079 -1.666 16.381 1.00 92.62 115 ALA A N 1
ATOM 928 C CA . ALA A 1 115 ? -10.838 -3.101 16.306 1.00 92.62 115 ALA A CA 1
ATOM 929 C C . ALA A 1 115 ? -11.845 -3.777 15.361 1.00 92.62 115 ALA A C 1
ATOM 931 O O . ALA A 1 115 ? -13.024 -3.421 15.330 1.00 92.62 115 ALA A O 1
ATOM 932 N N . GLY A 1 116 ? -11.393 -4.774 14.602 1.00 93.06 116 GLY A N 1
ATOM 933 C CA . GLY A 1 116 ? -12.276 -5.520 13.709 1.00 93.06 116 GLY A CA 1
ATOM 934 C C . GLY A 1 116 ? -11.623 -5.981 12.416 1.00 93.06 116 GLY A C 1
ATOM 935 O O . GLY A 1 116 ? -10.403 -5.951 12.254 1.00 93.06 116 GLY A O 1
ATOM 936 N N . SER A 1 117 ? -12.469 -6.435 11.492 1.00 95.69 117 SER A N 1
ATOM 937 C CA . SER A 1 117 ? -12.051 -7.031 10.225 1.00 95.69 117 SER A CA 1
ATOM 938 C C . SER A 1 117 ? -11.908 -5.986 9.128 1.00 95.69 117 SER A C 1
ATOM 940 O O . SER A 1 117 ? -12.852 -5.265 8.809 1.00 95.69 117 SER A O 1
ATOM 942 N N . TYR A 1 118 ? -10.771 -5.995 8.445 1.00 97.31 118 TYR A N 1
ATOM 943 C CA . TYR A 1 118 ? -10.480 -5.103 7.325 1.00 97.31 118 TYR A CA 1
ATOM 944 C C . TYR A 1 118 ? -9.931 -5.884 6.138 1.00 97.31 118 TYR A C 1
ATOM 946 O O . TYR A 1 118 ? -9.569 -7.056 6.238 1.00 97.31 118 TYR A O 1
ATOM 954 N N . ASN A 1 119 ? -9.883 -5.222 4.991 1.00 97.88 119 ASN A N 1
ATOM 955 C CA . ASN A 1 119 ? -9.297 -5.746 3.774 1.00 97.88 119 ASN A CA 1
ATOM 956 C C . ASN A 1 119 ? -8.065 -4.915 3.437 1.00 97.88 119 ASN A C 1
ATOM 958 O O . ASN A 1 119 ? -8.182 -3.772 3.001 1.00 97.88 119 ASN A O 1
ATOM 962 N N . LEU A 1 120 ? -6.890 -5.509 3.609 1.00 98.19 120 LEU A N 1
ATOM 963 C CA . LEU A 1 120 ? -5.650 -4.954 3.097 1.00 98.19 120 LEU A CA 1
ATOM 964 C C . LEU A 1 120 ? -5.557 -5.242 1.599 1.00 98.19 120 LEU A C 1
ATOM 966 O O . LEU A 1 120 ? -5.840 -6.351 1.134 1.00 98.19 120 LEU A O 1
ATOM 970 N N . LYS A 1 121 ? -5.189 -4.225 0.837 1.00 98.44 121 LYS A N 1
ATOM 971 C CA . LYS A 1 121 ? -5.186 -4.237 -0.618 1.00 98.44 121 LYS A CA 1
ATOM 972 C C . LYS A 1 121 ? -3.784 -3.904 -1.094 1.00 98.44 121 LYS A C 1
ATOM 974 O O . LYS A 1 121 ? -3.173 -2.976 -0.570 1.00 98.44 121 LYS A O 1
ATOM 979 N N . ILE A 1 122 ? -3.292 -4.669 -2.060 1.00 98.56 122 ILE A N 1
ATOM 980 C CA . ILE A 1 122 ? -2.010 -4.415 -2.717 1.00 98.56 122 ILE A CA 1
ATOM 981 C C . ILE A 1 122 ? -2.273 -4.456 -4.216 1.00 98.56 122 ILE A C 1
ATOM 983 O O . ILE A 1 122 ? -2.824 -5.437 -4.713 1.00 98.56 122 ILE A O 1
ATOM 987 N N . GLU A 1 123 ? -1.914 -3.397 -4.924 1.00 98.50 123 GLU A N 1
ATOM 988 C CA . GLU A 1 123 ? -1.985 -3.314 -6.382 1.00 98.50 123 GLU A CA 1
ATOM 989 C C . GLU A 1 123 ? -0.595 -3.023 -6.922 1.00 98.50 123 GLU A C 1
ATOM 991 O O . GLU A 1 123 ? 0.085 -2.144 -6.402 1.00 98.50 123 GLU A O 1
ATOM 996 N N . ALA A 1 124 ? -0.195 -3.750 -7.959 1.00 98.31 124 ALA A N 1
ATOM 997 C CA . ALA A 1 124 ? 0.996 -3.483 -8.744 1.00 98.31 124 ALA A CA 1
ATOM 998 C C . ALA A 1 124 ? 0.601 -3.277 -10.209 1.00 98.31 124 ALA A C 1
ATOM 1000 O O . ALA A 1 124 ? -0.221 -4.024 -10.746 1.00 98.31 124 ALA A O 1
ATOM 1001 N N . SER A 1 125 ? 1.186 -2.278 -10.862 1.00 97.44 125 SER A N 1
ATOM 1002 C CA . SER A 1 125 ? 1.030 -2.033 -12.298 1.00 97.44 125 SER A CA 1
ATOM 1003 C C . SER A 1 125 ? 2.372 -1.643 -12.887 1.00 97.44 125 SER A C 1
ATOM 1005 O O . SER A 1 125 ? 3.043 -0.765 -12.355 1.00 97.44 125 SER A O 1
ATOM 1007 N N . ARG A 1 126 ? 2.753 -2.267 -13.997 1.00 95.75 126 ARG A N 1
ATOM 1008 C CA . ARG A 1 126 ? 3.990 -1.959 -14.711 1.00 95.75 126 ARG A CA 1
ATOM 1009 C C . ARG A 1 126 ? 3.677 -1.314 -16.056 1.00 95.75 126 ARG A C 1
ATOM 1011 O O . ARG A 1 126 ? 2.778 -1.776 -16.759 1.00 95.75 126 ARG A O 1
ATOM 1018 N N . GLU A 1 127 ? 4.419 -0.268 -16.411 1.00 92.94 127 GLU A N 1
ATOM 1019 C CA . GLU A 1 127 ? 4.406 0.292 -17.767 1.00 92.94 127 GLU A CA 1
ATOM 1020 C C . GLU A 1 127 ? 4.677 -0.819 -18.786 1.00 92.94 127 GLU A C 1
ATOM 1022 O O . GLU A 1 127 ? 5.613 -1.600 -18.612 1.00 92.94 127 GLU A O 1
ATOM 1027 N N . GLU A 1 128 ? 3.814 -0.923 -19.800 1.00 88.38 128 GLU A N 1
ATOM 1028 C CA . GLU A 1 128 ? 3.889 -1.953 -20.852 1.00 88.38 128 GLU A CA 1
ATOM 1029 C C . GLU A 1 128 ? 3.956 -3.407 -20.333 1.00 88.38 128 GLU A C 1
ATOM 1031 O O . GLU A 1 128 ? 4.290 -4.332 -21.070 1.00 88.38 128 GLU A O 1
ATOM 1036 N N . GLY A 1 129 ? 3.609 -3.629 -19.062 1.00 89.50 129 GLY A N 1
ATOM 1037 C CA . GLY A 1 129 ? 3.745 -4.910 -18.383 1.00 89.50 129 GLY A CA 1
ATOM 1038 C C . GLY A 1 129 ? 2.437 -5.421 -17.792 1.00 89.50 129 GLY A C 1
ATOM 1039 O O . GLY A 1 129 ? 1.333 -5.130 -18.263 1.00 89.50 129 GLY A O 1
ATOM 1040 N N . GLY A 1 130 ? 2.569 -6.241 -16.752 1.00 93.81 130 GLY A N 1
ATOM 1041 C CA . GLY A 1 130 ? 1.442 -6.835 -16.063 1.00 93.81 130 GLY A CA 1
ATOM 1042 C C . GLY A 1 130 ? 0.800 -5.901 -15.044 1.00 93.81 130 GLY A C 1
ATOM 1043 O O . GLY A 1 130 ? 1.292 -4.828 -14.684 1.00 93.81 130 GLY A O 1
ATOM 1044 N N . ARG A 1 131 ? -0.342 -6.370 -14.547 1.00 96.44 131 ARG A N 1
ATOM 1045 C CA . ARG A 1 131 ? -1.018 -5.812 -13.382 1.00 96.44 131 ARG A CA 1
ATOM 1046 C C . ARG A 1 131 ? -1.372 -6.937 -12.441 1.00 96.44 131 ARG A C 1
ATOM 1048 O O . ARG A 1 131 ? -1.807 -8.002 -12.879 1.00 96.44 131 ARG A O 1
ATOM 1055 N N . GLU A 1 132 ? -1.258 -6.676 -11.154 1.00 98.00 132 GLU A N 1
ATOM 1056 C CA . GLU A 1 132 ? -1.653 -7.628 -10.135 1.00 98.00 132 GLU A CA 1
ATOM 1057 C C . GLU A 1 132 ? -2.349 -6.932 -8.976 1.00 98.00 132 GLU A C 1
ATOM 1059 O O . GLU A 1 132 ? -2.013 -5.814 -8.601 1.00 98.00 132 GLU A O 1
ATOM 1064 N N . TYR A 1 133 ? -3.353 -7.603 -8.419 1.00 97.81 133 TYR A N 1
ATOM 1065 C CA . TYR A 1 133 ? -4.177 -7.067 -7.352 1.00 97.81 133 TYR A CA 1
ATOM 1066 C C . TYR A 1 133 ? -4.493 -8.149 -6.330 1.00 97.81 133 TYR A C 1
ATOM 1068 O O . TYR A 1 133 ? -5.081 -9.182 -6.659 1.00 97.81 133 TYR A O 1
ATOM 1076 N N . LEU A 1 134 ? -4.146 -7.882 -5.075 1.00 97.94 134 LEU A N 1
ATOM 1077 C CA . LEU A 1 134 ? -4.348 -8.779 -3.949 1.00 97.94 134 LEU A CA 1
ATOM 1078 C C . LEU A 1 134 ? -5.335 -8.170 -2.946 1.00 97.94 134 LEU A C 1
ATOM 1080 O O . LEU A 1 134 ? -5.357 -6.965 -2.686 1.00 97.94 134 LEU A O 1
ATOM 1084 N N . LYS A 1 135 ? -6.170 -9.035 -2.366 1.00 97.31 135 LYS A N 1
ATOM 1085 C CA . LYS A 1 135 ? -7.075 -8.732 -1.253 1.00 97.31 135 LYS A CA 1
ATOM 1086 C C . LYS A 1 135 ? -6.734 -9.677 -0.111 1.00 97.31 135 LYS A C 1
ATOM 1088 O O . LYS A 1 135 ? -6.930 -10.879 -0.257 1.00 97.31 135 LYS A O 1
ATOM 1093 N N . ILE A 1 136 ? -6.292 -9.137 1.016 1.00 97.00 136 ILE A N 1
ATOM 1094 C CA . ILE A 1 136 ? -5.941 -9.920 2.195 1.00 97.00 136 ILE A CA 1
ATOM 1095 C C . ILE A 1 136 ? -6.848 -9.499 3.356 1.00 97.00 136 ILE A C 1
ATOM 1097 O O . ILE A 1 136 ? -6.778 -8.344 3.783 1.00 97.00 136 ILE A O 1
ATOM 1101 N N . PRO A 1 137 ? -7.718 -10.387 3.867 1.00 96.19 137 PRO A N 1
ATOM 1102 C CA . PRO A 1 137 ? -8.471 -10.097 5.078 1.00 96.19 137 PRO A CA 1
ATOM 1103 C C . PRO A 1 137 ? -7.516 -10.073 6.278 1.00 96.19 137 PRO A C 1
ATOM 1105 O O . PRO A 1 137 ? -6.770 -11.026 6.495 1.00 96.19 137 PRO A O 1
ATOM 1108 N N . ILE A 1 138 ? -7.547 -8.994 7.060 1.00 95.44 138 ILE A N 1
ATOM 1109 C CA . ILE A 1 138 ? -6.752 -8.836 8.285 1.00 95.44 138 ILE A CA 1
ATOM 1110 C C . ILE A 1 138 ? -7.647 -8.423 9.457 1.00 95.44 138 ILE A C 1
ATOM 1112 O O . ILE A 1 138 ? -8.758 -7.927 9.258 1.00 95.44 138 ILE A O 1
ATOM 1116 N N . GLN A 1 139 ? -7.163 -8.626 10.681 1.00 93.38 139 GLN A N 1
ATOM 1117 C CA . GLN A 1 139 ? -7.839 -8.199 11.908 1.00 93.38 139 GLN A CA 1
ATOM 1118 C C . GLN A 1 139 ? -7.000 -7.130 12.611 1.00 93.38 139 GLN A C 1
ATOM 1120 O O . GLN A 1 139 ? -5.799 -7.312 12.802 1.00 93.38 139 GLN A O 1
ATOM 1125 N N . ILE A 1 140 ? -7.640 -6.034 13.005 1.00 93.38 140 ILE A N 1
ATOM 1126 C CA . ILE A 1 140 ? -7.064 -4.994 13.863 1.00 93.38 140 ILE A CA 1
ATOM 1127 C C . ILE A 1 140 ? -7.400 -5.319 15.323 1.00 93.38 140 ILE A C 1
ATOM 1129 O O . ILE A 1 140 ? -8.476 -5.851 15.599 1.00 93.38 140 ILE A O 1
ATOM 1133 N N . ALA A 1 141 ? -6.474 -5.013 16.234 1.00 90.06 141 ALA A N 1
ATOM 1134 C CA . ALA A 1 141 ? -6.465 -5.386 17.653 1.00 90.06 141 ALA A CA 1
ATOM 1135 C C . ALA A 1 141 ? -6.396 -6.901 17.908 1.00 90.06 141 ALA A C 1
ATOM 1137 O O . ALA A 1 141 ? -6.857 -7.408 18.927 1.00 90.06 141 ALA A O 1
ATOM 1138 N N . LYS A 1 142 ? -5.818 -7.653 16.965 1.00 90.69 142 LYS A N 1
ATOM 1139 C CA . LYS A 1 142 ? -5.565 -9.087 17.117 1.00 90.69 142 LYS A CA 1
ATOM 1140 C C . LYS A 1 142 ? -4.241 -9.470 16.470 1.00 90.69 142 LYS A C 1
ATOM 1142 O O . LYS A 1 142 ? -3.945 -9.065 15.344 1.00 90.69 142 LYS A O 1
ATOM 1147 N N . ASN A 1 143 ? -3.472 -10.300 17.170 1.00 93.25 143 ASN A N 1
ATOM 1148 C CA . ASN A 1 143 ? -2.252 -10.878 16.621 1.00 93.25 143 ASN A CA 1
ATOM 1149 C C . ASN A 1 143 ? -2.571 -11.840 15.473 1.00 93.25 143 ASN A C 1
ATOM 1151 O O . ASN A 1 143 ? -3.518 -12.629 15.548 1.00 93.25 143 ASN A O 1
ATOM 1155 N N . GLY A 1 144 ? -1.770 -11.793 14.416 1.00 92.31 144 GLY A N 1
ATOM 1156 C CA . GLY A 1 144 ? -1.989 -12.613 13.233 1.00 92.31 144 GLY A CA 1
ATOM 1157 C C . GLY A 1 144 ? -0.793 -12.613 12.295 1.00 92.31 144 GLY A C 1
ATOM 1158 O O . GLY A 1 144 ? -0.015 -11.661 12.252 1.00 92.31 144 GLY A O 1
ATOM 1159 N N . ARG A 1 145 ? -0.660 -13.695 11.525 1.00 95.19 145 ARG A N 1
ATOM 1160 C CA . ARG A 1 145 ? 0.333 -13.825 10.461 1.00 95.19 145 ARG A CA 1
ATOM 1161 C C . ARG A 1 145 ? -0.328 -14.368 9.206 1.00 95.19 145 ARG A C 1
ATOM 1163 O O . ARG A 1 145 ? -0.994 -15.397 9.252 1.00 95.19 145 ARG A O 1
ATOM 1170 N N . PHE A 1 146 ? -0.094 -13.695 8.090 1.00 94.56 146 PHE A N 1
ATOM 1171 C CA . PHE A 1 146 ? -0.576 -14.085 6.772 1.00 94.56 146 PHE A CA 1
ATOM 1172 C C . PHE A 1 146 ? 0.614 -14.193 5.823 1.00 94.56 146 PHE A C 1
ATOM 1174 O O . PHE A 1 146 ? 1.533 -13.377 5.877 1.00 94.56 146 PHE A O 1
ATOM 1181 N N . SER A 1 147 ? 0.596 -15.211 4.970 1.00 95.19 147 SER A N 1
ATOM 1182 C CA . SER A 1 147 ? 1.584 -15.408 3.915 1.00 95.19 147 SER A CA 1
ATOM 1183 C C . SER A 1 147 ? 0.857 -15.818 2.647 1.00 95.19 147 SER A C 1
ATOM 1185 O O . SER A 1 147 ? 0.002 -16.704 2.684 1.00 95.19 147 SER A O 1
ATOM 1187 N N . LEU A 1 148 ? 1.168 -15.154 1.544 1.00 96.69 148 LEU A N 1
ATOM 1188 C CA . LEU A 1 148 ? 0.627 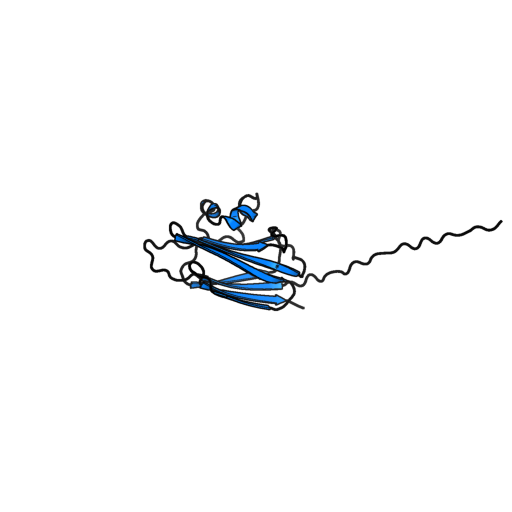-15.467 0.231 1.00 96.69 148 LEU A CA 1
ATOM 1189 C C . LEU A 1 148 ? 1.670 -15.187 -0.844 1.00 96.69 148 LEU A C 1
ATOM 1191 O O . LEU A 1 148 ? 2.600 -14.409 -0.646 1.00 96.69 148 LEU A O 1
ATOM 1195 N N . GLN A 1 149 ? 1.495 -15.835 -1.986 1.00 97.06 149 GLN A N 1
ATOM 1196 C CA . GLN A 1 149 ? 2.360 -15.699 -3.145 1.00 97.06 149 GLN A CA 1
ATOM 1197 C C . GLN A 1 149 ? 1.576 -14.999 -4.254 1.00 97.06 149 GLN A C 1
ATOM 1199 O O . GLN A 1 149 ? 0.504 -15.471 -4.640 1.00 97.06 149 GLN A O 1
ATOM 1204 N N . GLY A 1 150 ? 2.097 -13.875 -4.744 1.00 96.06 150 GLY A N 1
ATOM 1205 C CA . GLY A 1 150 ? 1.616 -13.272 -5.981 1.00 96.06 150 GLY A CA 1
ATOM 1206 C C . GLY A 1 150 ? 2.006 -14.113 -7.200 1.00 96.06 150 GLY A C 1
ATOM 1207 O O . GLY A 1 150 ? 2.838 -15.022 -7.125 1.00 96.06 150 GLY A O 1
ATOM 1208 N N . LYS A 1 151 ? 1.347 -13.851 -8.322 1.00 94.81 151 LYS A N 1
ATOM 1209 C CA . LYS A 1 151 ? 1.412 -14.653 -9.543 1.00 94.81 151 LYS A CA 1
ATOM 1210 C C . LYS A 1 151 ? 2.473 -14.154 -10.512 1.00 94.81 151 LYS A C 1
ATOM 1212 O O . LYS A 1 151 ? 3.142 -14.980 -11.128 1.00 94.81 151 LYS A O 1
ATOM 1217 N N . HIS A 1 152 ? 2.591 -12.836 -10.684 1.00 92.94 152 HIS A N 1
ATOM 1218 C CA . HIS A 1 152 ? 3.419 -12.258 -11.744 1.00 92.94 152 HIS A CA 1
ATOM 1219 C C . HIS A 1 152 ? 4.151 -10.987 -11.305 1.00 92.94 152 HIS A C 1
ATOM 1221 O O . HIS A 1 152 ? 5.375 -10.955 -11.348 1.00 92.94 152 HIS A O 1
ATOM 1227 N N . GLU A 1 153 ? 3.428 -9.945 -10.888 1.00 96.56 153 GLU A N 1
ATOM 1228 C CA . GLU A 1 153 ? 4.023 -8.640 -10.548 1.00 96.56 153 GLU A CA 1
ATOM 1229 C C . GLU A 1 153 ? 4.382 -8.532 -9.066 1.00 96.56 153 GLU A C 1
ATOM 1231 O O . GLU A 1 153 ? 5.215 -7.712 -8.680 1.00 96.56 153 GLU A O 1
ATOM 1236 N N . LEU A 1 154 ? 3.771 -9.373 -8.233 1.00 97.50 154 LEU A N 1
ATOM 1237 C CA . LEU A 1 154 ? 4.055 -9.469 -6.810 1.00 97.50 154 LEU A CA 1
ATOM 1238 C C . LEU A 1 154 ? 4.632 -10.848 -6.490 1.00 97.50 154 LEU A C 1
ATOM 1240 O O . LEU A 1 154 ? 4.189 -11.874 -7.002 1.00 97.50 154 LEU A O 1
ATOM 1244 N N . GLY A 1 155 ? 5.649 -10.860 -5.636 1.00 97.50 155 GLY A N 1
ATOM 1245 C CA . GLY A 1 155 ? 6.265 -12.064 -5.101 1.00 97.50 155 GLY A CA 1
ATOM 1246 C C . GLY A 1 155 ? 5.576 -12.517 -3.816 1.00 97.50 155 GLY A C 1
ATOM 1247 O O . GLY A 1 155 ? 4.357 -12.415 -3.665 1.00 97.50 155 GLY A O 1
ATOM 1248 N N . GLN A 1 156 ? 6.369 -13.019 -2.872 1.00 98.06 156 GLN A N 1
ATOM 1249 C CA . GLN A 1 156 ? 5.873 -13.341 -1.542 1.00 98.06 156 GLN A CA 1
ATOM 1250 C C . GLN A 1 156 ? 5.410 -12.072 -0.813 1.00 98.06 156 GLN A C 1
ATOM 1252 O O . GLN A 1 156 ? 6.086 -11.043 -0.815 1.00 98.06 156 GLN A O 1
ATOM 1257 N N . ILE A 1 157 ? 4.256 -12.174 -0.163 1.00 98.25 157 ILE A N 1
ATOM 1258 C CA . ILE A 1 157 ? 3.710 -11.162 0.732 1.00 98.25 157 ILE A CA 1
ATOM 1259 C C . ILE A 1 157 ? 3.595 -11.779 2.119 1.00 98.25 157 ILE A C 1
ATOM 1261 O O . ILE A 1 157 ? 2.929 -12.801 2.291 1.00 98.25 157 ILE A O 1
ATOM 1265 N N . ILE A 1 158 ? 4.212 -11.143 3.112 1.00 98.06 158 ILE A N 1
ATOM 1266 C CA . ILE A 1 158 ? 4.105 -11.534 4.522 1.00 98.06 158 ILE A CA 1
ATOM 1267 C C . ILE A 1 158 ? 3.485 -10.379 5.291 1.00 98.06 158 ILE A C 1
ATOM 1269 O O . ILE A 1 158 ? 3.943 -9.248 5.183 1.00 98.06 158 ILE A O 1
ATOM 1273 N N . ILE A 1 159 ? 2.467 -10.655 6.097 1.00 97.62 159 ILE A N 1
ATOM 1274 C CA . ILE A 1 159 ? 1.823 -9.654 6.949 1.00 97.62 159 ILE A CA 1
ATOM 1275 C C . ILE A 1 159 ? 1.811 -10.179 8.375 1.00 97.62 159 ILE A C 1
ATOM 1277 O O . ILE A 1 159 ? 1.353 -11.294 8.616 1.00 97.62 159 ILE A O 1
ATOM 1281 N N . ASN A 1 160 ? 2.278 -9.367 9.317 1.00 97.06 160 ASN A N 1
ATOM 1282 C CA . ASN A 1 160 ? 2.160 -9.629 10.745 1.00 97.06 160 ASN A CA 1
ATOM 1283 C C . ASN A 1 160 ? 1.373 -8.487 11.389 1.00 97.06 160 ASN A C 1
ATOM 1285 O O . ASN A 1 160 ? 1.797 -7.334 11.311 1.00 97.06 160 ASN A O 1
ATOM 1289 N N . THR A 1 161 ? 0.247 -8.803 12.023 1.00 94.19 161 THR A N 1
ATOM 1290 C CA . THR A 1 161 ? -0.486 -7.869 12.882 1.00 94.19 161 THR A CA 1
ATOM 1291 C C . THR A 1 161 ? -0.058 -8.116 14.322 1.00 94.19 161 THR A C 1
ATOM 1293 O O . THR A 1 161 ? -0.056 -9.255 14.788 1.00 94.19 161 THR A O 1
ATOM 1296 N N . LEU A 1 162 ? 0.354 -7.054 15.006 1.00 91.44 162 LEU A N 1
ATOM 1297 C CA . LEU A 1 162 ? 0.811 -7.064 16.388 1.00 91.44 162 LEU A CA 1
ATOM 1298 C C . LEU A 1 162 ? -0.066 -6.100 17.179 1.00 91.44 162 LEU A C 1
ATOM 1300 O O . LEU A 1 162 ? 0.000 -4.887 16.975 1.00 91.44 162 LEU A O 1
ATOM 1304 N N . ASN A 1 163 ? -0.893 -6.644 18.061 1.00 86.62 163 ASN A N 1
ATOM 1305 C CA . ASN A 1 163 ? -1.623 -5.866 19.041 1.00 86.62 163 ASN A CA 1
ATOM 1306 C C . ASN A 1 163 ? -0.624 -5.386 20.097 1.00 86.62 163 ASN A C 1
ATOM 1308 O O . ASN A 1 163 ? -0.027 -6.210 20.789 1.00 86.62 163 ASN A O 1
ATOM 1312 N N . GLN A 1 164 ? -0.403 -4.075 20.182 1.00 69.69 164 GLN A N 1
ATOM 1313 C CA . GLN A 1 164 ? 0.381 -3.493 21.265 1.00 69.69 164 GLN A CA 1
ATOM 1314 C C . GLN A 1 164 ? -0.567 -3.348 22.463 1.00 69.69 164 GLN A C 1
ATOM 1316 O O . GLN A 1 164 ? -1.170 -2.296 22.669 1.00 69.69 164 GLN A O 1
ATOM 1321 N N . GLU A 1 165 ? -0.789 -4.438 23.197 1.00 62.84 165 GLU A N 1
ATOM 1322 C CA . GLU A 1 165 ? -1.305 -4.320 24.563 1.00 62.84 165 GLU A CA 1
ATOM 1323 C C . GLU A 1 165 ? -0.161 -3.791 25.435 1.00 62.84 165 GLU A C 1
ATOM 1325 O O . GLU A 1 165 ? 0.976 -4.239 25.278 1.00 62.84 165 GLU A O 1
ATOM 1330 N N . GLN A 1 166 ? -0.464 -2.764 26.238 1.00 46.50 166 GLN A N 1
ATOM 1331 C CA . GLN A 1 166 ? 0.478 -2.077 27.132 1.00 46.50 166 GLN A CA 1
ATOM 1332 C C . GLN A 1 166 ? 1.229 -3.044 28.046 1.00 46.50 166 GLN A C 1
ATOM 1334 O O . GLN A 1 166 ? 0.570 -3.951 28.604 1.00 46.50 166 GLN A O 1
#

Organism: NCBI:txid1513271

pLDDT: mean 89.4, std 13.29, range [43.38, 98.56]

Secondary structure (DSSP, 8-state):
----------------------EEEEEEEEE-----SS-PPPEEEEEEE-TT--EEEEEEEE-SSGGGGGGSHHHIIIIITSS---TTTEEPPPPSEEEEEEEESB-TTSPBPPSEEEEEEEEEE-TTS-EEEEEEEEEETS-EEEEEE-SSS--EEEEEEEE---